Protein AF-K1TTG2-F1 (afdb_monomer)

Solvent-accessible surface area (backbone atoms only — not comparable to full-atom values): 9275 Å² total; per-residue (Å²): 124,60,72,33,33,43,36,42,34,36,64,88,72,50,73,50,46,35,37,45,55,95,94,42,68,28,39,72,92,42,67,83,54,60,51,31,58,68,61,56,50,48,42,59,44,46,67,77,69,56,65,67,80,46,77,38,74,81,59,76,64,46,69,83,41,25,57,73,66,37,47,30,38,41,36,42,27,27,72,88,66,55,70,45,40,39,39,29,18,36,62,43,96,90,41,81,63,28,22,29,36,36,35,66,91,44,72,69,34,39,28,35,28,50,34,69,61,58,58,58,59,75,62,57,77,78,77,35,49,46,81,81,78,76,75,77,78,77,77,78,77,74,79,79,76,85,90,80,81,87,89,92,82,86,80,138

pLDDT: mean 88.18, std 14.43, range [48.91, 98.31]

Radius of gyration: 26.55 Å; Cα contacts (8 Å, |Δi|>4): 263; chains: 1; bounding box: 55×67×87 Å

Foldseek 3Di:
DAWQKKWKAALVRAIWIWGDDPLDIATPVGRPFQFPSVLVVVLVVLVVVFDFPDKDLQDDDCVQQQQVRFRMWMWTADPVRDIKIKTWGDADPVDNQWHWIAMPVRNSMITIGGCVSVVSRVDHSVNRHDDDPPDPDPPPPPDDDDPDDDDDDDDD

Nearest PDB structures (foldseek):
  2ns2-assembly1_A  TM=3.077E-01  e=5.255E-01  Homo sapiens
  4d7q-assembly1_A  TM=3.105E-01  e=4.048E+00  Legionella pneumophila subsp. pneumophila str. Philadelphia 1

Sequence (156 aa):
DDVTKMVVQTANGGTLSFAQNDSTWTLTDDAEYNLNQDIVKKMANTICDLKTKWSVTEPQADAVYGLDTPNAIVTLIASDGTSIQCSFGGNDAEDDTLCYLRSSGAAGVVYEVSTDALNAFAYDKAALEAEEEATPETADVAAEDPVGNDNTVDDE

Mean predicted aligned error: 9.03 Å

Secondary structure (DSSP, 8-state):
--EEEEEEEETTS-EEEEEEETTEEEESS-TTS-B-HHHHHHHHHHHHT---SEEESS---GGGTT-SS-SEEEEEEETTS-EEEEEEEEEPSS-TTEEEEEEGGGTT-EEEEEHHHHHTT---SGGGBPP-------------------------

Structure (mmCIF, N/CA/C/O backbone):
data_AF-K1TTG2-F1
#
_entry.id   AF-K1TTG2-F1
#
loop_
_atom_site.group_PDB
_atom_site.id
_atom_site.type_symbol
_atom_site.label_atom_id
_atom_site.label_alt_id
_atom_site.label_comp_id
_atom_site.label_asym_id
_atom_site.label_entity_id
_atom_site.label_seq_id
_atom_site.pdbx_PDB_ins_code
_atom_site.Cartn_x
_atom_site.Cartn_y
_atom_site.Cartn_z
_atom_site.occupancy
_atom_site.B_iso_or_equiv
_atom_site.auth_seq_id
_atom_site.auth_comp_id
_atom_site.auth_asym_id
_atom_site.auth_atom_id
_atom_site.pdbx_PDB_model_num
ATOM 1 N N . ASP A 1 1 ? -13.152 7.123 -5.343 1.00 64.50 1 ASP A N 1
ATOM 2 C CA . ASP A 1 1 ? -14.019 6.322 -4.460 1.00 64.50 1 ASP A CA 1
ATOM 3 C C . ASP A 1 1 ? -13.297 6.118 -3.148 1.00 64.50 1 ASP A C 1
ATOM 5 O O . ASP A 1 1 ? -12.068 6.087 -3.156 1.00 64.50 1 ASP A O 1
ATOM 9 N N . ASP A 1 2 ? -14.027 6.041 -2.040 1.00 88.00 2 ASP A N 1
ATOM 10 C CA . ASP A 1 2 ? -13.415 5.917 -0.717 1.00 88.00 2 ASP A CA 1
ATOM 11 C C . ASP A 1 2 ? -12.900 4.493 -0.489 1.00 88.00 2 ASP A C 1
ATOM 13 O O . ASP A 1 2 ? -13.551 3.507 -0.850 1.00 88.00 2 ASP A O 1
ATOM 17 N N . VAL A 1 3 ? -11.717 4.376 0.113 1.00 94.12 3 VAL A N 1
ATOM 18 C CA . VAL A 1 3 ? -11.098 3.082 0.421 1.00 94.12 3 VAL A CA 1
ATOM 19 C C . VAL A 1 3 ? -11.821 2.456 1.611 1.00 94.12 3 VAL A C 1
ATOM 21 O O . VAL A 1 3 ? -11.764 2.982 2.719 1.00 94.12 3 VAL A O 1
ATOM 24 N N . THR A 1 4 ? -12.472 1.313 1.396 1.00 96.88 4 THR A N 1
ATOM 25 C CA . THR A 1 4 ? -13.238 0.606 2.440 1.00 96.88 4 THR A CA 1
ATOM 26 C C . THR A 1 4 ? -12.485 -0.568 3.047 1.00 96.88 4 THR A C 1
ATOM 28 O O . THR A 1 4 ? -12.826 -1.009 4.144 1.00 96.88 4 THR A O 1
ATOM 31 N N . LYS A 1 5 ? -11.465 -1.100 2.362 1.00 98.00 5 LYS A N 1
ATOM 32 C CA . LYS A 1 5 ? -10.602 -2.162 2.893 1.00 98.00 5 LYS A CA 1
ATOM 33 C C . LYS A 1 5 ? -9.159 -1.962 2.467 1.00 98.00 5 LYS A C 1
ATOM 35 O O . LYS A 1 5 ? -8.885 -1.502 1.358 1.00 98.00 5 LYS A O 1
ATOM 40 N N . MET A 1 6 ? -8.254 -2.383 3.337 1.00 98.31 6 MET A N 1
ATOM 41 C CA . MET A 1 6 ? -6.819 -2.424 3.089 1.00 98.31 6 MET A CA 1
ATOM 42 C C . MET A 1 6 ? -6.280 -3.765 3.582 1.00 98.31 6 MET A C 1
ATOM 44 O O . MET A 1 6 ? -6.622 -4.202 4.675 1.00 98.31 6 MET A O 1
ATOM 48 N N . VAL A 1 7 ? -5.432 -4.417 2.795 1.00 98.19 7 VAL A N 1
ATOM 49 C CA . VAL A 1 7 ? -4.665 -5.595 3.216 1.00 98.19 7 VAL A CA 1
ATOM 50 C C . VAL A 1 7 ? -3.194 -5.290 2.997 1.00 98.19 7 VAL A C 1
ATOM 52 O O . VAL A 1 7 ? -2.807 -4.929 1.888 1.00 98.19 7 VAL A O 1
ATOM 55 N N . VAL A 1 8 ? -2.386 -5.432 4.042 1.00 97.75 8 VAL A N 1
ATOM 56 C CA . VAL A 1 8 ? -0.938 -5.215 4.011 1.00 97.75 8 VAL A CA 1
ATOM 57 C C . VAL A 1 8 ? -0.251 -6.522 4.364 1.00 97.75 8 VAL A C 1
ATOM 59 O O . VAL A 1 8 ? -0.529 -7.105 5.408 1.00 97.75 8 VAL A O 1
ATOM 62 N N . GLN A 1 9 ? 0.640 -6.980 3.492 1.00 96.12 9 GLN A N 1
ATOM 63 C CA . GLN A 1 9 ? 1.545 -8.096 3.744 1.00 96.12 9 GLN A CA 1
ATOM 64 C C . GLN A 1 9 ? 2.964 -7.541 3.816 1.00 96.12 9 GLN A C 1
ATOM 66 O O . GLN A 1 9 ? 3.355 -6.752 2.957 1.00 96.12 9 GLN A O 1
ATOM 71 N N . THR A 1 10 ? 3.727 -7.933 4.827 1.00 87.88 10 THR A N 1
ATOM 72 C CA . THR A 1 10 ? 5.078 -7.422 5.102 1.00 87.88 10 THR A CA 1
ATOM 73 C C . THR A 1 10 ? 6.128 -8.518 4.902 1.00 87.88 10 THR A C 1
ATOM 75 O O . THR A 1 10 ? 5.828 -9.703 5.049 1.00 87.88 10 THR A O 1
ATOM 78 N N . ALA A 1 11 ? 7.380 -8.146 4.605 1.00 81.94 11 ALA A N 1
ATOM 79 C CA . ALA A 1 11 ? 8.488 -9.075 4.317 1.00 81.94 11 ALA A CA 1
ATOM 80 C C . ALA A 1 11 ? 8.696 -10.196 5.359 1.00 81.94 11 ALA A C 1
ATOM 82 O O . ALA A 1 11 ? 9.160 -11.287 5.037 1.00 81.94 11 ALA A O 1
ATOM 83 N N . ASN A 1 12 ? 8.352 -9.932 6.621 1.00 80.81 12 ASN A N 1
ATOM 84 C CA . ASN A 1 12 ? 8.414 -10.885 7.734 1.00 80.81 12 ASN A CA 1
ATOM 85 C C . ASN A 1 12 ? 7.252 -11.909 7.752 1.00 80.81 12 ASN A C 1
ATOM 87 O O . ASN A 1 12 ? 7.144 -12.686 8.699 1.00 80.81 12 ASN A O 1
ATOM 91 N N . GLY A 1 13 ? 6.387 -11.922 6.733 1.00 75.06 13 GLY A N 1
ATOM 92 C CA . GLY A 1 13 ? 5.245 -12.833 6.603 1.00 75.06 13 GLY A CA 1
ATOM 93 C C . GLY A 1 13 ? 3.995 -12.407 7.378 1.00 75.06 13 GLY A C 1
ATOM 94 O O . GLY A 1 13 ? 3.001 -13.134 7.375 1.00 75.06 13 GLY A O 1
ATOM 95 N N . GLY A 1 14 ? 4.018 -11.240 8.030 1.00 88.00 14 GLY A N 1
ATOM 96 C CA . GLY A 1 14 ? 2.834 -10.650 8.647 1.00 88.00 14 GLY A CA 1
ATOM 97 C C . GLY A 1 14 ? 1.780 -10.290 7.597 1.00 88.00 14 GLY A C 1
ATOM 98 O O . GLY A 1 14 ? 2.109 -9.853 6.497 1.00 88.00 14 GLY A O 1
ATOM 99 N N . THR A 1 15 ? 0.502 -10.479 7.927 1.00 95.25 15 THR A N 1
ATOM 100 C CA . THR A 1 15 ? -0.625 -9.966 7.136 1.00 95.25 15 THR A CA 1
ATOM 101 C C . THR A 1 15 ? -1.583 -9.240 8.064 1.00 95.25 15 THR A C 1
ATOM 103 O O . THR A 1 15 ? -2.098 -9.835 9.007 1.00 95.25 15 THR A O 1
ATOM 106 N N . LEU A 1 16 ? -1.838 -7.969 7.774 1.00 97.12 16 LEU A N 1
ATOM 107 C CA . LEU A 1 16 ? -2.802 -7.126 8.469 1.00 97.12 16 LEU A CA 1
ATOM 108 C C . LEU A 1 16 ? -3.946 -6.818 7.509 1.00 97.12 16 LEU A C 1
ATOM 110 O O . LEU A 1 16 ? -3.718 -6.399 6.374 1.00 97.12 16 LEU A O 1
ATOM 114 N N . SER A 1 17 ? -5.177 -7.062 7.945 1.00 97.81 17 SER A N 1
ATOM 115 C CA . SER A 1 17 ? -6.380 -6.838 7.143 1.00 97.81 17 SER A CA 1
ATOM 116 C C . SER A 1 17 ? -7.294 -5.872 7.877 1.00 97.81 17 SER A C 1
ATOM 118 O O . SER A 1 17 ? -7.669 -6.114 9.020 1.00 97.81 17 SER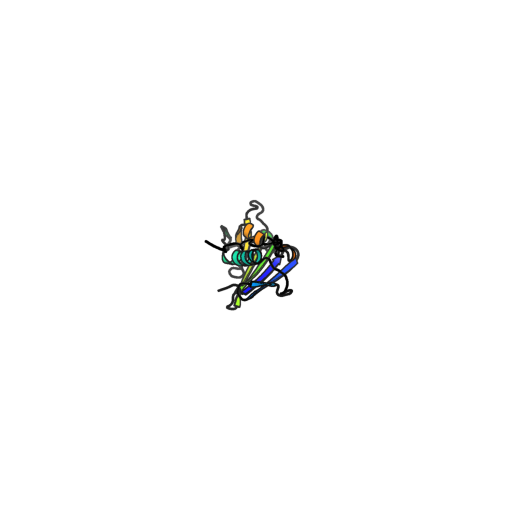 A O 1
ATOM 120 N N . PHE A 1 18 ? -7.640 -4.777 7.211 1.00 98.31 18 PHE A N 1
ATOM 121 C CA . PHE A 1 18 ? -8.384 -3.660 7.771 1.00 98.31 18 PHE A CA 1
ATOM 122 C C . PHE A 1 18 ? -9.692 -3.444 7.009 1.00 98.31 18 PHE A C 1
ATOM 124 O O . PHE A 1 18 ? -9.728 -3.523 5.775 1.00 98.31 18 PHE A O 1
ATOM 131 N N . ALA A 1 19 ? -10.747 -3.096 7.739 1.00 97.94 19 ALA A N 1
ATOM 132 C CA . ALA A 1 19 ? -11.993 -2.579 7.190 1.00 97.94 19 ALA A CA 1
ATOM 133 C C . ALA A 1 19 ? -12.237 -1.161 7.716 1.00 97.94 19 ALA A C 1
ATOM 135 O O . ALA A 1 19 ? -11.963 -0.876 8.880 1.00 97.94 19 ALA A O 1
ATOM 136 N N . GLN A 1 20 ? -12.760 -0.284 6.864 1.00 96.69 20 GLN A N 1
ATOM 137 C CA . GLN A 1 20 ? -13.204 1.050 7.244 1.00 96.69 20 GLN A CA 1
ATOM 138 C C . GLN A 1 20 ? -14.732 1.080 7.294 1.00 96.69 20 GLN A C 1
ATOM 140 O O . GLN A 1 20 ? -15.392 0.740 6.311 1.00 96.69 20 GLN A O 1
ATOM 145 N N . ASN A 1 21 ? -15.287 1.523 8.419 1.00 91.44 21 ASN A N 1
ATOM 146 C CA . ASN A 1 21 ? -16.710 1.813 8.584 1.00 91.44 21 ASN A CA 1
ATOM 147 C C . ASN A 1 21 ? -16.827 3.209 9.207 1.00 91.44 21 ASN A C 1
ATOM 149 O O . ASN A 1 21 ? -16.145 3.491 10.189 1.00 91.44 21 ASN A O 1
ATOM 153 N N . ASP A 1 22 ? -17.635 4.095 8.620 1.00 88.44 22 ASP A N 1
ATOM 154 C CA . ASP A 1 22 ? -17.870 5.463 9.114 1.00 88.44 22 ASP A CA 1
ATOM 155 C C . ASP A 1 22 ? -16.579 6.231 9.498 1.00 88.44 22 ASP A C 1
ATOM 157 O O . ASP A 1 22 ? -16.473 6.839 10.562 1.00 88.44 22 ASP A O 1
ATOM 161 N N . SER A 1 23 ? -15.565 6.198 8.619 1.00 89.12 23 SER A N 1
ATOM 162 C CA . SER A 1 23 ? -14.217 6.788 8.815 1.00 89.12 23 SER A CA 1
ATOM 163 C C . SER A 1 23 ? -13.358 6.202 9.952 1.00 89.12 23 SER A C 1
ATOM 165 O O . SER A 1 23 ? -12.269 6.720 10.221 1.00 89.12 23 SER A O 1
ATOM 167 N N . THR A 1 24 ? -13.799 5.113 10.587 1.00 95.38 24 THR A N 1
ATOM 168 C CA . THR A 1 24 ? -13.038 4.354 11.593 1.00 95.38 24 THR A CA 1
ATOM 169 C C . THR A 1 24 ? -12.501 3.068 10.974 1.00 95.38 24 THR A C 1
ATOM 171 O O . THR A 1 24 ? -13.245 2.308 10.353 1.00 95.38 24 THR A O 1
ATOM 174 N N . TRP A 1 25 ? -11.204 2.823 11.140 1.00 97.69 25 TRP A N 1
ATOM 175 C CA . TRP A 1 25 ? -10.543 1.590 10.724 1.00 97.69 25 TRP A CA 1
ATOM 176 C C . TRP A 1 25 ? -10.505 0.580 11.868 1.00 97.69 25 TRP A C 1
ATOM 178 O O . TRP A 1 25 ? -10.101 0.920 12.979 1.00 97.69 25 TRP A O 1
ATOM 188 N N . THR A 1 26 ? -10.856 -0.669 11.572 1.00 97.94 26 THR A N 1
ATOM 189 C CA . THR A 1 26 ? -10.733 -1.819 12.477 1.00 97.94 26 THR A CA 1
ATOM 190 C C . THR A 1 26 ? -9.946 -2.940 11.802 1.00 97.94 26 THR A C 1
ATOM 192 O O . THR A 1 26 ? -9.950 -3.052 10.571 1.00 97.94 26 THR A O 1
ATOM 195 N N . LEU A 1 27 ? -9.279 -3.794 12.586 1.00 97.88 27 LEU A N 1
ATOM 196 C CA . LEU A 1 27 ? -8.769 -5.064 12.067 1.00 97.88 27 LEU A CA 1
ATOM 197 C C . LEU A 1 27 ? -9.945 -6.010 11.786 1.00 97.88 27 LEU A C 1
ATOM 199 O O . LEU A 1 27 ? -10.930 -6.040 12.523 1.00 97.88 27 LEU A O 1
ATOM 203 N N . THR A 1 28 ? -9.855 -6.804 10.719 1.00 97.00 28 THR A N 1
ATOM 204 C CA . THR A 1 28 ? -10.923 -7.747 10.343 1.00 97.00 28 THR A CA 1
ATOM 205 C C . THR A 1 28 ? -10.931 -9.022 11.183 1.00 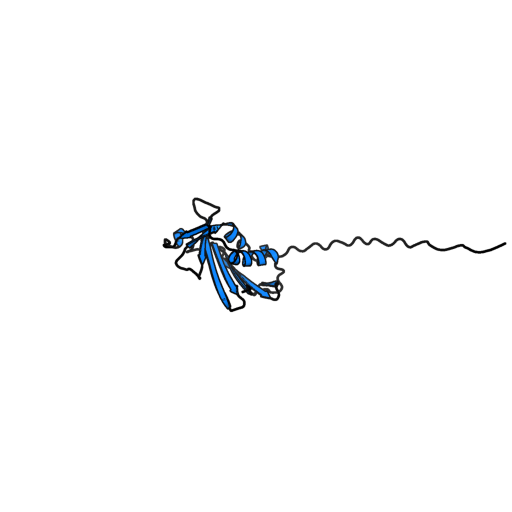97.00 28 THR A C 1
ATOM 207 O O . THR A 1 28 ? -11.958 -9.689 11.261 1.00 97.00 28 THR A O 1
ATOM 210 N N . ASP A 1 29 ? -9.787 -9.384 11.765 1.00 95.56 29 ASP A N 1
ATOM 211 C CA . ASP A 1 29 ? -9.610 -10.514 12.682 1.00 95.56 29 ASP A CA 1
ATOM 212 C C . ASP A 1 29 ? -9.821 -10.126 14.155 1.00 95.56 29 ASP A C 1
ATOM 214 O O . ASP A 1 29 ? -10.084 -11.001 14.978 1.00 95.56 29 ASP A O 1
ATOM 218 N N . ASP A 1 30 ? -9.736 -8.832 14.480 1.00 96.38 30 ASP A N 1
ATOM 219 C CA . ASP A 1 30 ? -9.786 -8.312 15.849 1.00 96.38 30 ASP A CA 1
ATOM 220 C C . ASP A 1 30 ? -10.376 -6.890 15.886 1.00 96.38 30 ASP A C 1
ATOM 222 O O . ASP A 1 30 ? -9.670 -5.884 15.969 1.00 96.38 30 ASP A O 1
ATOM 226 N N . ALA A 1 31 ? -11.701 -6.798 15.756 1.00 95.31 31 ALA A N 1
ATOM 227 C CA . ALA A 1 31 ? -12.395 -5.518 15.615 1.00 95.31 31 ALA A CA 1
ATOM 228 C C . ALA A 1 31 ? -12.406 -4.654 16.893 1.00 95.31 31 ALA A C 1
ATOM 230 O O . ALA A 1 31 ? -12.743 -3.475 16.808 1.00 95.31 31 ALA A O 1
ATOM 231 N N . GLU A 1 32 ? -12.054 -5.226 18.049 1.00 95.25 32 GLU A N 1
ATOM 232 C CA . GLU A 1 32 ? -11.942 -4.519 19.334 1.00 95.25 32 GLU A CA 1
ATOM 233 C C . GLU A 1 32 ? -10.519 -3.978 19.581 1.00 95.25 32 GLU A C 1
ATOM 235 O O . GLU A 1 32 ? -10.308 -3.222 20.529 1.00 95.25 32 GLU A O 1
ATOM 240 N N . TYR A 1 33 ? -9.546 -4.314 18.722 1.00 95.56 33 TYR A N 1
ATOM 241 C CA . TYR A 1 33 ? -8.175 -3.822 18.835 1.00 95.56 33 TYR A CA 1
ATOM 242 C C . TYR A 1 33 ? -8.104 -2.300 18.654 1.00 95.56 33 TYR A C 1
ATOM 244 O O . TYR A 1 33 ? -8.528 -1.759 17.626 1.00 95.56 33 TYR A O 1
ATOM 252 N N . ASN A 1 34 ? -7.532 -1.609 19.642 1.00 95.50 34 ASN A N 1
ATOM 253 C CA . ASN A 1 34 ? -7.436 -0.153 19.673 1.00 95.50 34 ASN A CA 1
ATOM 254 C C . ASN A 1 34 ? -6.371 0.356 18.685 1.00 95.50 34 ASN A C 1
ATOM 256 O O . ASN A 1 34 ? -5.233 0.622 19.059 1.00 95.50 34 ASN A O 1
ATOM 260 N N . LEU A 1 35 ? -6.728 0.453 17.403 1.00 97.12 35 LEU A N 1
ATOM 261 C CA . LEU A 1 35 ? -5.830 0.913 16.343 1.00 97.12 35 LEU A CA 1
ATOM 262 C C . LEU A 1 35 ? -5.558 2.419 16.410 1.00 97.12 35 LEU A C 1
ATOM 264 O O . LEU A 1 35 ? -6.492 3.228 16.413 1.00 97.12 35 LEU A O 1
ATOM 268 N N . ASN A 1 36 ? -4.284 2.792 16.268 1.00 96.94 36 ASN A N 1
ATOM 269 C CA . ASN A 1 36 ? -3.853 4.150 15.960 1.00 96.94 36 ASN A CA 1
ATOM 270 C C . ASN A 1 36 ? -4.407 4.581 14.589 1.00 96.94 36 ASN A C 1
ATOM 272 O O . ASN A 1 36 ? -3.863 4.272 13.523 1.00 96.94 36 ASN A O 1
ATOM 276 N N . GLN A 1 37 ? -5.527 5.304 14.632 1.00 96.88 37 GLN A N 1
ATOM 277 C CA . GLN A 1 37 ? -6.286 5.689 13.446 1.00 96.88 37 GLN A CA 1
ATOM 278 C C . GLN A 1 37 ? -5.480 6.558 12.478 1.00 96.88 37 GLN A C 1
ATOM 280 O O . GLN A 1 37 ? -5.694 6.465 11.270 1.00 96.88 37 GLN A O 1
ATOM 285 N N . ASP A 1 38 ? -4.559 7.383 12.972 1.00 96.44 38 ASP A N 1
ATOM 286 C CA . ASP A 1 38 ? -3.798 8.305 12.131 1.00 96.44 38 ASP A CA 1
ATOM 287 C C . ASP A 1 38 ? -2.714 7.576 11.332 1.00 96.44 38 ASP A C 1
ATOM 289 O O . ASP A 1 38 ? -2.530 7.870 10.147 1.00 96.44 38 ASP A O 1
ATOM 293 N N . ILE A 1 39 ? -2.071 6.556 11.915 1.00 96.19 39 ILE A N 1
ATOM 294 C CA . ILE A 1 39 ? -1.138 5.688 11.180 1.00 96.19 39 ILE A CA 1
ATOM 295 C C . ILE A 1 39 ? -1.891 4.896 10.100 1.00 96.19 39 ILE A C 1
ATOM 297 O O . ILE A 1 39 ? -1.488 4.916 8.937 1.00 96.19 39 ILE A O 1
ATOM 301 N N . VAL A 1 40 ? -3.027 4.270 10.430 1.00 97.00 40 VAL A N 1
ATOM 302 C CA . VAL A 1 40 ? -3.787 3.452 9.461 1.00 97.00 40 VAL A CA 1
ATOM 303 C C . VAL A 1 40 ? -4.395 4.304 8.334 1.00 97.00 40 VAL A C 1
ATOM 305 O O . VAL A 1 40 ? -4.362 3.906 7.166 1.00 97.00 40 VAL A O 1
ATOM 308 N N . LYS A 1 41 ? -4.872 5.522 8.629 1.00 95.75 41 LYS A N 1
ATOM 309 C CA . LYS A 1 41 ? -5.298 6.490 7.599 1.00 95.75 41 LYS A CA 1
ATOM 310 C C . LYS A 1 41 ? -4.129 6.922 6.714 1.00 95.75 41 LYS A C 1
ATOM 312 O O . LYS A 1 41 ? -4.281 6.966 5.494 1.00 95.75 41 LYS A O 1
ATOM 317 N N . LYS A 1 42 ? -2.954 7.194 7.297 1.00 95.75 42 LYS A N 1
ATOM 318 C CA . LYS A 1 42 ? -1.735 7.523 6.542 1.00 95.75 42 LYS A CA 1
ATOM 319 C C . LYS A 1 42 ? -1.359 6.392 5.580 1.00 95.75 42 LYS A C 1
ATOM 321 O O . LYS A 1 42 ? -1.127 6.682 4.413 1.00 95.75 42 LYS A O 1
ATOM 326 N N . MET A 1 43 ? -1.378 5.134 6.028 1.00 96.50 43 MET A N 1
ATOM 327 C CA . MET A 1 43 ? -1.111 3.949 5.196 1.00 96.50 43 MET A CA 1
ATOM 328 C C . MET A 1 43 ? -2.021 3.881 3.958 1.00 96.50 43 MET A C 1
ATOM 330 O O . MET A 1 43 ? -1.532 3.738 2.837 1.00 96.50 43 MET A O 1
ATOM 334 N N . ALA A 1 44 ? -3.339 4.035 4.133 1.00 95.69 44 ALA A N 1
ATOM 335 C CA . ALA A 1 44 ? -4.282 4.025 3.012 1.00 95.69 44 ALA A CA 1
ATOM 336 C C . ALA A 1 44 ? -4.053 5.213 2.052 1.00 95.69 44 ALA A C 1
ATOM 338 O O . ALA A 1 44 ? -4.014 5.038 0.829 1.00 95.69 44 ALA A O 1
ATOM 339 N N . ASN A 1 45 ? -3.826 6.410 2.602 1.00 95.31 45 ASN A N 1
ATOM 340 C CA . ASN A 1 45 ? -3.549 7.611 1.814 1.00 95.31 45 ASN A CA 1
ATOM 341 C C . ASN A 1 45 ? -2.220 7.511 1.048 1.00 95.31 45 ASN A C 1
ATOM 343 O O . ASN A 1 45 ? -2.149 7.983 -0.081 1.00 95.31 45 ASN A O 1
ATOM 347 N N . THR A 1 46 ? -1.192 6.835 1.578 1.00 96.06 46 THR A N 1
ATOM 348 C CA . THR A 1 46 ? 0.107 6.659 0.900 1.00 96.06 46 THR A CA 1
ATOM 349 C C . THR A 1 46 ? -0.019 6.018 -0.485 1.00 96.06 46 THR A C 1
ATOM 351 O O . THR A 1 46 ? 0.715 6.417 -1.386 1.00 96.06 46 THR A O 1
ATOM 354 N N . ILE A 1 47 ? -0.948 5.077 -0.697 1.00 94.81 47 ILE A N 1
ATOM 355 C CA . ILE A 1 47 ? -1.196 4.506 -2.034 1.00 94.81 47 ILE A CA 1
ATOM 356 C C . ILE A 1 47 ? -2.010 5.466 -2.912 1.00 94.81 47 ILE A C 1
ATOM 358 O O . ILE A 1 47 ? -1.707 5.612 -4.094 1.00 94.81 47 ILE A O 1
ATOM 362 N N . CYS A 1 48 ? -3.023 6.132 -2.350 1.00 93.38 48 CYS A N 1
ATOM 363 C CA . CYS A 1 48 ? -3.890 7.056 -3.091 1.00 93.38 48 CYS A CA 1
ATOM 364 C C . CYS A 1 48 ? -3.124 8.291 -3.596 1.00 93.38 48 CYS A C 1
ATOM 366 O O . CYS A 1 48 ? -3.284 8.716 -4.741 1.00 93.38 48 CYS A O 1
ATOM 368 N N . ASP A 1 49 ? -2.245 8.831 -2.754 1.00 94.19 49 ASP A N 1
ATOM 369 C CA . ASP A 1 49 ? -1.423 10.003 -3.036 1.00 94.19 49 ASP A CA 1
ATOM 370 C C . ASP A 1 49 ? -0.084 9.656 -3.696 1.00 94.19 49 ASP A C 1
ATOM 372 O O . ASP A 1 49 ? 0.669 10.575 -4.030 1.00 94.19 49 ASP A O 1
ATOM 376 N N . LEU A 1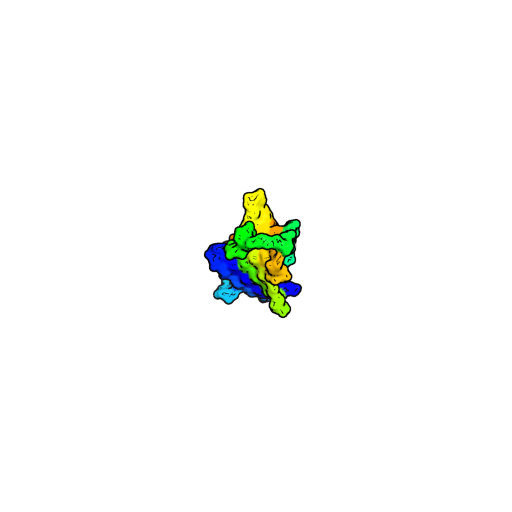 50 ? 0.215 8.373 -3.930 1.00 93.81 50 LEU A N 1
ATOM 377 C CA . LEU A 1 50 ? 1.521 7.899 -4.391 1.00 93.81 50 LEU A CA 1
ATOM 378 C C . LEU A 1 50 ? 2.010 8.663 -5.632 1.00 93.81 50 LEU A C 1
ATOM 380 O O . LEU A 1 50 ? 1.274 8.882 -6.600 1.00 93.81 50 LEU A O 1
ATOM 384 N N . LYS A 1 51 ? 3.277 9.085 -5.601 1.00 91.81 51 LYS A N 1
ATOM 385 C CA . LYS A 1 51 ? 3.946 9.764 -6.714 1.00 91.81 51 LYS A CA 1
ATOM 386 C C . LYS A 1 51 ? 5.163 8.960 -7.143 1.00 91.81 51 LYS A C 1
ATOM 388 O O . LYS A 1 51 ? 6.039 8.654 -6.339 1.00 91.81 51 LYS A O 1
ATOM 393 N N . THR A 1 52 ? 5.201 8.636 -8.427 1.00 93.12 52 THR A N 1
ATOM 394 C CA . THR A 1 52 ? 6.310 7.943 -9.081 1.00 93.12 52 THR A CA 1
ATOM 395 C C . THR A 1 52 ? 7.367 8.970 -9.477 1.00 93.12 52 THR A C 1
ATOM 397 O O . THR A 1 52 ? 7.042 9.925 -10.185 1.00 93.12 52 THR A O 1
ATOM 400 N N . LYS A 1 53 ? 8.615 8.786 -9.038 1.00 91.50 53 LYS A N 1
ATOM 401 C CA . LYS A 1 53 ? 9.762 9.601 -9.469 1.00 91.50 53 LYS A CA 1
ATOM 402 C C . LYS A 1 53 ? 10.128 9.278 -10.926 1.00 91.50 53 LYS A C 1
ATOM 404 O O . LYS A 1 53 ? 10.363 10.193 -11.712 1.00 91.50 53 LYS A O 1
ATOM 409 N N . TRP A 1 54 ? 10.098 7.994 -11.292 1.00 94.06 54 TRP A N 1
ATOM 410 C CA . TRP A 1 54 ? 10.394 7.494 -12.638 1.00 94.06 54 TRP A CA 1
ATOM 411 C C . TRP A 1 54 ? 9.571 6.237 -12.981 1.00 94.06 54 TRP A C 1
ATOM 413 O O . TRP A 1 54 ? 8.919 5.652 -12.109 1.00 94.06 54 TRP A O 1
ATOM 423 N N . SER A 1 55 ? 9.582 5.824 -14.253 1.00 95.12 55 SER A N 1
ATOM 424 C CA . SER A 1 55 ? 8.929 4.603 -14.737 1.00 95.12 55 SER A CA 1
ATOM 425 C C . SER A 1 55 ? 9.758 3.868 -15.796 1.00 95.12 55 SER A C 1
ATOM 427 O O . SER A 1 55 ? 10.244 4.446 -16.767 1.00 95.12 55 SER A O 1
ATOM 429 N N . VAL A 1 56 ? 9.877 2.552 -15.624 1.00 95.56 56 VAL A N 1
ATOM 430 C CA . VAL A 1 56 ? 10.548 1.614 -16.527 1.00 95.56 56 VAL A CA 1
ATOM 431 C C . VAL A 1 56 ? 9.477 0.800 -17.254 1.00 95.56 56 VAL A C 1
ATOM 433 O O . VAL A 1 56 ? 8.829 -0.067 -16.665 1.00 95.56 56 VAL A O 1
ATOM 436 N N . THR A 1 57 ? 9.267 1.097 -18.538 1.00 95.44 57 THR A N 1
ATOM 437 C CA . THR A 1 57 ? 8.223 0.474 -19.379 1.00 95.44 57 THR A CA 1
ATOM 438 C C . THR A 1 57 ? 8.655 -0.824 -20.062 1.00 95.44 57 THR A C 1
ATOM 440 O O . THR A 1 57 ? 7.816 -1.528 -20.613 1.00 95.44 57 THR A O 1
ATOM 443 N N . GLU A 1 58 ? 9.950 -1.135 -20.035 1.00 96.00 58 GLU A N 1
ATOM 444 C CA . GLU A 1 58 ? 10.526 -2.410 -20.480 1.00 96.00 58 GLU A CA 1
ATOM 445 C C . GLU A 1 58 ? 11.384 -2.982 -19.333 1.00 96.00 58 GLU A C 1
ATOM 447 O O . GLU A 1 58 ? 12.614 -2.920 -19.385 1.00 96.00 58 GLU A O 1
ATOM 452 N N . PRO A 1 59 ? 10.759 -3.437 -18.227 1.00 94.75 59 PRO A N 1
ATOM 453 C CA . PRO A 1 59 ? 11.488 -3.858 -17.037 1.00 94.75 59 PRO A CA 1
ATOM 454 C C . PRO A 1 59 ? 12.287 -5.146 -17.263 1.00 94.75 59 PRO A C 1
ATOM 456 O O . PRO A 1 59 ? 11.906 -6.027 -18.037 1.00 94.75 59 PRO A O 1
ATOM 459 N N . GLN A 1 60 ? 13.390 -5.272 -16.525 1.00 95.31 60 GLN A N 1
ATOM 460 C CA . GLN A 1 60 ? 14.132 -6.524 -16.389 1.00 95.31 60 GLN A CA 1
ATOM 461 C C . GLN A 1 60 ? 13.369 -7.535 -15.503 1.00 95.31 60 GLN A C 1
ATOM 463 O O . GLN A 1 60 ? 12.229 -7.307 -15.100 1.00 95.31 60 GLN A O 1
ATOM 468 N N . ALA A 1 61 ? 13.993 -8.678 -15.201 1.00 95.44 61 ALA A N 1
ATOM 469 C CA . ALA A 1 61 ? 13.417 -9.677 -14.303 1.00 95.44 61 ALA A CA 1
ATOM 470 C C . ALA A 1 61 ? 13.168 -9.111 -12.893 1.00 95.44 61 ALA A C 1
ATOM 472 O O . ALA A 1 61 ? 13.975 -8.343 -12.380 1.00 95.44 61 ALA A O 1
ATOM 473 N N . ASP A 1 62 ? 12.092 -9.559 -12.248 1.00 95.56 62 ASP A N 1
ATOM 474 C CA . ASP A 1 62 ? 11.591 -9.020 -10.973 1.00 95.56 62 ASP A CA 1
ATOM 475 C C . ASP A 1 62 ? 12.629 -8.991 -9.840 1.00 95.56 62 ASP A C 1
ATOM 477 O O . ASP A 1 62 ? 12.641 -8.045 -9.054 1.00 95.56 62 ASP A O 1
ATOM 481 N N . ALA A 1 63 ? 13.552 -9.957 -9.816 1.00 95.06 63 ALA A N 1
ATOM 482 C CA . ALA A 1 63 ? 14.669 -10.022 -8.870 1.00 95.06 63 ALA A CA 1
ATOM 483 C C . ALA A 1 63 ? 15.648 -8.834 -8.960 1.00 95.06 63 ALA A C 1
ATOM 485 O O . ALA A 1 63 ? 16.303 -8.515 -7.974 1.00 95.06 63 ALA A O 1
ATOM 486 N N . VAL A 1 64 ? 15.736 -8.144 -10.107 1.00 94.88 64 VAL A N 1
ATOM 487 C CA . VAL A 1 64 ? 16.531 -6.904 -10.252 1.00 94.88 64 VAL A CA 1
ATOM 488 C C . VAL A 1 64 ? 15.952 -5.778 -9.390 1.00 94.88 64 VAL A C 1
ATOM 490 O O . VAL A 1 64 ? 16.688 -4.922 -8.917 1.00 94.88 64 VAL A O 1
ATOM 493 N N . TYR A 1 65 ? 14.641 -5.812 -9.152 1.00 95.31 65 TYR A N 1
ATOM 494 C CA . TYR A 1 65 ? 13.888 -4.792 -8.425 1.00 95.31 65 TYR A CA 1
ATOM 495 C C . TYR A 1 65 ? 13.442 -5.265 -7.027 1.00 95.31 65 TYR A C 1
ATOM 497 O O . TYR A 1 65 ? 12.710 -4.557 -6.339 1.00 95.31 65 TYR A O 1
ATOM 505 N N . GLY A 1 66 ? 13.806 -6.488 -6.618 1.00 95.00 66 GLY A N 1
ATOM 506 C CA . GLY A 1 66 ? 13.283 -7.153 -5.414 1.00 95.00 66 GLY A CA 1
ATOM 507 C C . GLY A 1 66 ? 11.771 -7.427 -5.447 1.00 95.00 66 GLY A C 1
ATOM 508 O O . GLY A 1 66 ? 11.145 -7.569 -4.403 1.00 95.00 66 GLY A O 1
ATOM 509 N N . LEU A 1 67 ? 11.153 -7.461 -6.633 1.00 95.75 67 LEU A N 1
ATOM 510 C CA . LEU A 1 67 ? 9.712 -7.699 -6.804 1.00 95.75 67 LEU A CA 1
ATOM 511 C C . LEU A 1 67 ? 9.341 -9.194 -6.806 1.00 95.75 67 LEU A C 1
ATOM 513 O O . LEU A 1 67 ? 8.160 -9.529 -6.747 1.00 95.75 67 LEU A O 1
ATOM 517 N N . ASP A 1 68 ? 10.332 -10.084 -6.865 1.00 95.44 68 ASP A N 1
ATOM 518 C CA . ASP A 1 68 ? 10.176 -11.530 -6.682 1.00 95.44 68 ASP A CA 1
ATOM 519 C C . ASP A 1 68 ? 10.003 -11.910 -5.200 1.00 95.44 68 ASP A C 1
ATOM 521 O O . ASP A 1 68 ? 9.291 -12.864 -4.887 1.00 95.44 68 ASP A O 1
ATOM 525 N N . THR A 1 69 ? 10.596 -11.122 -4.296 1.00 93.81 69 THR A N 1
ATOM 526 C CA . THR A 1 69 ? 10.440 -11.220 -2.838 1.00 93.81 69 THR A CA 1
ATOM 527 C C . THR A 1 69 ? 10.080 -9.843 -2.248 1.00 93.81 69 THR A C 1
ATOM 529 O O . THR A 1 69 ? 10.931 -9.215 -1.621 1.00 93.81 69 THR A O 1
ATOM 532 N N . PRO A 1 70 ? 8.844 -9.334 -2.457 1.00 95.81 70 PRO A N 1
ATOM 533 C CA . PRO A 1 70 ? 8.474 -7.965 -2.090 1.00 95.81 70 PRO A CA 1
ATOM 534 C C . PRO A 1 70 ? 8.652 -7.645 -0.602 1.00 95.81 70 PRO A C 1
ATOM 536 O O . PRO A 1 70 ? 8.248 -8.420 0.268 1.00 95.81 70 PRO A O 1
ATOM 539 N N . ASN A 1 71 ? 9.158 -6.446 -0.310 1.00 95.25 71 ASN A N 1
ATOM 540 C CA . ASN A 1 71 ? 9.281 -5.927 1.050 1.00 95.25 71 ASN A CA 1
ATOM 541 C C . ASN A 1 71 ? 7.904 -5.619 1.671 1.00 95.25 71 ASN A C 1
ATOM 543 O O . ASN A 1 71 ? 7.710 -5.789 2.878 1.00 95.25 71 ASN A O 1
ATOM 547 N N . ALA A 1 72 ? 6.946 -5.188 0.844 1.00 96.56 72 ALA A N 1
ATOM 548 C CA . ALA A 1 72 ? 5.544 -5.040 1.221 1.00 96.56 72 ALA A CA 1
ATOM 549 C C . ALA A 1 72 ? 4.608 -5.288 0.026 1.00 96.56 72 ALA A C 1
ATOM 551 O O . ALA A 1 72 ? 4.933 -4.959 -1.114 1.00 96.56 72 ALA A O 1
ATOM 552 N N . ILE A 1 73 ? 3.413 -5.815 0.286 1.00 97.38 73 ILE A N 1
ATOM 553 C CA . ILE A 1 73 ? 2.325 -5.933 -0.691 1.00 97.38 73 ILE A CA 1
ATOM 554 C C . ILE A 1 73 ? 1.077 -5.302 -0.084 1.00 97.38 73 ILE A C 1
ATOM 556 O O . ILE A 1 73 ? 0.554 -5.786 0.918 1.00 97.38 73 ILE A O 1
ATOM 560 N N . VAL A 1 74 ? 0.583 -4.233 -0.703 1.00 98.06 74 VAL A N 1
ATOM 561 C CA . VAL A 1 74 ? -0.573 -3.467 -0.227 1.00 98.06 74 VAL A CA 1
ATOM 562 C C . VAL A 1 74 ? -1.707 -3.597 -1.230 1.00 98.06 74 VAL A C 1
ATOM 564 O O . VAL A 1 74 ? -1.543 -3.260 -2.399 1.00 98.06 74 VAL A O 1
ATOM 567 N N . THR A 1 75 ? -2.864 -4.075 -0.785 1.00 98.25 75 THR A N 1
ATOM 568 C CA . THR A 1 75 ? -4.087 -4.146 -1.593 1.00 98.25 75 THR A CA 1
ATOM 569 C C . THR A 1 75 ? -5.131 -3.215 -1.004 1.00 98.25 75 THR A C 1
ATOM 571 O O . THR A 1 75 ? -5.554 -3.419 0.132 1.00 98.25 75 THR A O 1
ATOM 574 N N . LEU A 1 76 ? -5.566 -2.218 -1.771 1.00 97.88 76 LEU A N 1
ATOM 575 C CA . LEU A 1 76 ? -6.700 -1.366 -1.417 1.00 97.88 76 LEU A CA 1
ATOM 576 C C . LEU A 1 76 ? -7.943 -1.793 -2.195 1.00 97.88 76 LEU A C 1
ATOM 578 O O . LEU A 1 76 ? -7.849 -2.172 -3.363 1.00 97.88 76 LEU A O 1
ATOM 582 N N . ILE A 1 77 ? -9.103 -1.712 -1.544 1.00 97.44 77 ILE A N 1
ATOM 583 C CA . ILE A 1 77 ? -10.413 -1.970 -2.149 1.00 97.44 77 ILE A CA 1
ATOM 584 C C . ILE A 1 77 ? -11.321 -0.778 -1.843 1.00 97.44 77 ILE A C 1
ATOM 586 O O . ILE A 1 77 ? -11.534 -0.425 -0.680 1.00 97.44 77 ILE A O 1
ATOM 590 N N . ALA A 1 78 ? -11.840 -0.156 -2.894 1.00 95.62 78 ALA A N 1
ATOM 591 C CA . ALA A 1 78 ? -12.759 0.969 -2.822 1.00 95.62 78 ALA A CA 1
ATOM 592 C C . ALA A 1 78 ? -14.216 0.521 -2.590 1.00 95.62 78 ALA A C 1
ATOM 594 O O . ALA A 1 78 ? -14.549 -0.663 -2.681 1.00 95.62 78 ALA A O 1
ATOM 595 N N . SER A 1 79 ? -15.090 1.466 -2.240 1.00 94.38 79 SER A N 1
ATOM 596 C CA . SER A 1 79 ? -16.514 1.228 -1.950 1.00 94.38 79 SER A CA 1
ATOM 597 C C . SER A 1 79 ? -17.324 0.678 -3.132 1.00 94.38 79 SER A C 1
ATOM 599 O O . SER A 1 79 ? -18.309 -0.027 -2.919 1.00 94.38 79 SER A O 1
ATOM 601 N N . ASP A 1 80 ? -16.895 0.942 -4.366 1.00 94.44 80 ASP A N 1
ATOM 602 C CA . ASP A 1 80 ? -17.457 0.393 -5.608 1.00 94.44 80 ASP A CA 1
ATOM 603 C C . ASP A 1 80 ? -17.002 -1.056 -5.901 1.00 94.44 80 ASP A C 1
ATOM 605 O O . ASP A 1 80 ? -17.515 -1.700 -6.818 1.00 94.44 80 ASP A O 1
ATOM 609 N N . GLY A 1 81 ? -16.052 -1.581 -5.119 1.00 94.44 81 GLY A N 1
ATOM 610 C CA . GLY A 1 81 ? -15.420 -2.885 -5.315 1.00 94.44 81 GLY A CA 1
ATOM 611 C C . GLY A 1 81 ? -14.178 -2.867 -6.213 1.00 94.44 81 GLY A C 1
ATOM 612 O O . GLY A 1 81 ? -13.560 -3.920 -6.386 1.00 94.44 81 GLY A O 1
ATOM 613 N N . THR A 1 82 ? -13.775 -1.711 -6.752 1.00 95.06 82 THR A N 1
ATOM 614 C CA . THR A 1 82 ? -12.514 -1.564 -7.492 1.00 95.06 82 THR A CA 1
ATOM 615 C C . THR A 1 82 ? -11.335 -1.837 -6.560 1.00 95.06 82 THR A C 1
ATOM 617 O O . THR A 1 82 ? -11.302 -1.364 -5.423 1.00 95.06 82 THR A O 1
ATOM 620 N N . SER A 1 83 ? -10.349 -2.602 -7.032 1.00 96.31 83 SER A N 1
ATOM 621 C CA . SER A 1 83 ? -9.163 -2.958 -6.253 1.00 96.31 83 SER A CA 1
ATOM 622 C C . SER A 1 83 ? -7.865 -2.612 -6.971 1.00 96.31 83 SER A C 1
ATOM 624 O O . SER A 1 83 ? -7.745 -2.732 -8.192 1.00 96.31 83 SER A O 1
ATOM 626 N N . ILE A 1 84 ? -6.868 -2.201 -6.189 1.00 96.75 84 ILE A N 1
ATOM 627 C CA . ILE A 1 84 ? -5.506 -1.951 -6.656 1.00 96.75 84 ILE A CA 1
ATOM 628 C C . ILE A 1 84 ? -4.528 -2.649 -5.714 1.00 96.75 84 ILE A C 1
ATOM 630 O O . ILE A 1 84 ? -4.649 -2.546 -4.494 1.00 96.75 84 ILE A O 1
ATOM 634 N N . GLN A 1 85 ? -3.575 -3.383 -6.281 1.00 97.81 85 GLN A N 1
ATOM 635 C CA . GLN A 1 85 ? -2.503 -4.043 -5.543 1.00 97.81 85 GLN A CA 1
ATOM 636 C C . GLN A 1 85 ? -1.177 -3.394 -5.929 1.00 97.81 85 GLN A C 1
ATOM 638 O O . GLN A 1 85 ? -0.876 -3.259 -7.114 1.00 97.81 85 GLN A O 1
ATOM 643 N N . CYS A 1 86 ? -0.391 -3.015 -4.930 1.00 97.75 86 CYS A N 1
ATOM 644 C CA . CYS A 1 86 ? 0.930 -2.423 -5.059 1.00 97.75 86 CYS A CA 1
ATOM 645 C C . CYS A 1 86 ? 1.944 -3.313 -4.337 1.00 97.75 86 CYS A C 1
ATOM 647 O O . CYS A 1 86 ? 1.905 -3.429 -3.112 1.00 97.75 86 CYS A O 1
ATOM 649 N N . SER A 1 87 ? 2.845 -3.936 -5.094 1.00 97.56 87 SER A N 1
ATOM 650 C CA . SER A 1 87 ? 3.997 -4.658 -4.553 1.00 97.56 87 SER A CA 1
ATOM 651 C C . SER A 1 87 ? 5.201 -3.725 -4.545 1.00 97.56 87 SER A C 1
ATOM 653 O O . SER A 1 87 ? 5.598 -3.227 -5.599 1.00 97.56 87 SER A O 1
ATOM 655 N N . PHE A 1 88 ? 5.766 -3.498 -3.364 1.00 97.31 88 PHE A N 1
ATOM 656 C CA . PHE A 1 88 ? 7.001 -2.756 -3.145 1.00 97.31 88 PHE A CA 1
ATOM 657 C C . PHE A 1 88 ? 8.157 -3.749 -3.061 1.00 97.31 88 PHE A C 1
ATOM 659 O O . PHE A 1 88 ? 8.136 -4.653 -2.227 1.00 97.31 88 PHE A O 1
ATOM 666 N N . GLY A 1 89 ? 9.142 -3.591 -3.936 1.00 95.94 89 GLY A N 1
ATOM 667 C CA . GLY A 1 89 ? 10.363 -4.381 -3.942 1.00 95.94 89 GLY A CA 1
ATOM 668 C C . GLY A 1 89 ? 11.426 -3.820 -3.000 1.00 95.94 89 GLY A C 1
ATOM 669 O O . GLY A 1 89 ? 11.118 -3.162 -2.002 1.00 95.94 89 GLY A O 1
ATOM 670 N N . GLY A 1 90 ? 12.685 -4.082 -3.337 1.00 88.25 90 GLY A N 1
ATOM 671 C CA . GLY A 1 90 ? 13.832 -3.600 -2.574 1.00 88.25 90 GLY A CA 1
ATOM 672 C C . GLY A 1 90 ? 14.089 -2.104 -2.760 1.00 88.25 90 GLY A C 1
ATOM 673 O O . GLY A 1 90 ? 13.571 -1.467 -3.685 1.00 88.25 90 GLY A O 1
ATOM 674 N N . ASN A 1 91 ? 14.926 -1.558 -1.877 1.00 89.19 91 ASN A N 1
ATOM 675 C CA . ASN A 1 91 ? 15.600 -0.286 -2.114 1.00 89.19 91 ASN A CA 1
ATOM 676 C C . ASN A 1 91 ? 16.507 -0.401 -3.349 1.00 89.19 91 ASN A C 1
ATOM 678 O O . ASN A 1 91 ? 16.990 -1.496 -3.656 1.00 89.19 91 ASN A O 1
ATOM 682 N N . ASP A 1 92 ? 16.776 0.716 -4.019 1.00 85.25 92 ASP A N 1
ATOM 683 C CA . ASP A 1 92 ? 17.849 0.740 -5.008 1.00 85.25 92 ASP A CA 1
ATOM 684 C C . ASP A 1 92 ? 19.225 0.548 -4.333 1.00 85.25 92 ASP A C 1
ATOM 686 O O . ASP A 1 92 ? 19.426 0.881 -3.162 1.00 85.25 92 ASP A O 1
ATOM 690 N N . ALA A 1 93 ? 20.170 -0.051 -5.061 1.00 80.31 93 ALA A N 1
ATOM 691 C CA . ALA A 1 93 ? 21.498 -0.367 -4.538 1.00 80.31 93 ALA A CA 1
ATOM 692 C C . ALA A 1 93 ? 22.451 0.845 -4.513 1.00 80.31 93 ALA A C 1
ATOM 694 O O . ALA A 1 93 ? 23.462 0.801 -3.807 1.00 80.31 93 ALA A O 1
ATOM 695 N N . GLU A 1 94 ? 22.152 1.897 -5.280 1.00 86.38 94 GLU A N 1
ATOM 696 C CA . GLU A 1 94 ? 22.932 3.133 -5.383 1.00 86.38 94 GLU A CA 1
ATOM 697 C C . GLU A 1 94 ? 22.229 4.336 -4.705 1.00 86.38 94 GLU A C 1
ATOM 699 O O . GLU A 1 94 ? 22.915 5.287 -4.322 1.00 86.38 94 GLU A O 1
ATOM 704 N N . ASP A 1 95 ? 20.905 4.283 -4.484 1.00 89.19 95 ASP A N 1
ATOM 705 C CA . ASP A 1 95 ? 20.098 5.303 -3.780 1.00 89.19 95 ASP A CA 1
ATOM 706 C C . ASP A 1 95 ? 19.126 4.688 -2.741 1.00 89.19 95 ASP A C 1
ATOM 708 O O . ASP A 1 95 ? 18.066 4.146 -3.067 1.00 89.19 95 ASP A O 1
ATOM 712 N N . ASP A 1 96 ? 19.439 4.840 -1.449 1.00 89.75 96 ASP A N 1
ATOM 713 C CA . ASP A 1 96 ? 18.621 4.330 -0.336 1.00 89.75 96 ASP A CA 1
ATOM 714 C C . ASP A 1 96 ? 17.310 5.114 -0.093 1.00 89.75 96 ASP A C 1
ATOM 716 O O . ASP A 1 96 ? 16.466 4.688 0.705 1.00 89.75 96 ASP A O 1
ATOM 720 N N . THR A 1 97 ? 17.086 6.213 -0.825 1.00 93.31 97 THR A N 1
ATOM 721 C CA . THR A 1 97 ? 15.833 6.990 -0.855 1.00 93.31 97 THR A CA 1
ATOM 722 C C . THR A 1 97 ? 14.852 6.516 -1.938 1.00 93.31 97 THR A C 1
ATOM 724 O O . THR A 1 97 ? 13.747 7.067 -2.076 1.00 93.31 97 THR A O 1
ATOM 727 N N . LEU A 1 98 ? 15.241 5.511 -2.731 1.00 94.62 98 LEU A N 1
ATOM 728 C CA . LEU A 1 98 ? 14.441 4.898 -3.789 1.00 94.62 98 LEU A CA 1
ATOM 729 C C . LEU A 1 98 ? 14.082 3.455 -3.456 1.00 94.62 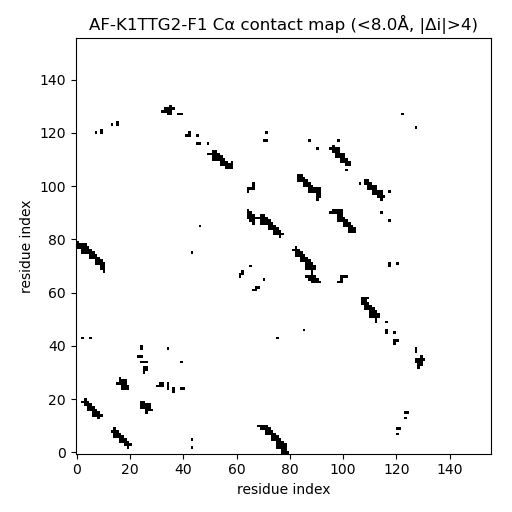98 LEU A C 1
ATOM 731 O O . LEU A 1 98 ? 14.894 2.701 -2.930 1.00 94.62 98 LEU A O 1
ATOM 735 N N . CYS A 1 99 ? 12.861 3.061 -3.803 1.00 96.06 99 CYS A N 1
ATOM 736 C CA . CYS A 1 99 ? 12.483 1.659 -3.931 1.00 96.06 99 CYS A CA 1
AT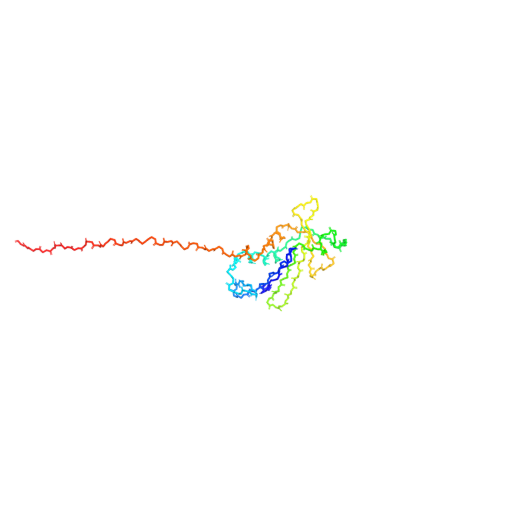OM 737 C C . CYS A 1 99 ? 11.583 1.451 -5.147 1.00 96.06 99 CYS A C 1
ATOM 739 O O . CYS A 1 99 ? 10.988 2.392 -5.690 1.00 96.06 99 CYS A O 1
ATOM 741 N N . TYR A 1 100 ? 11.494 0.197 -5.578 1.00 97.06 100 TYR A N 1
ATOM 742 C CA . TYR A 1 100 ? 10.727 -0.182 -6.755 1.00 97.06 100 TYR A CA 1
ATOM 743 C C . TYR A 1 100 ? 9.295 -0.585 -6.410 1.00 97.06 100 TYR A C 1
ATOM 745 O O . TYR A 1 100 ? 9.030 -1.202 -5.382 1.00 97.06 100 TYR A O 1
ATOM 753 N N . LEU A 1 101 ? 8.360 -0.274 -7.303 1.00 97.62 101 LEU A N 1
ATOM 754 C CA . LEU A 1 101 ? 6.941 -0.573 -7.153 1.00 97.62 101 LEU A CA 1
ATOM 755 C C . LEU A 1 101 ? 6.369 -1.153 -8.448 1.00 97.62 101 LEU A C 1
ATOM 757 O O . LEU A 1 101 ? 6.579 -0.608 -9.531 1.00 97.62 101 LEU A O 1
ATOM 761 N N . ARG A 1 102 ? 5.567 -2.214 -8.336 1.00 97.81 102 ARG A N 1
ATOM 762 C CA . ARG A 1 102 ? 4.671 -2.669 -9.406 1.00 97.81 102 ARG A CA 1
ATOM 763 C C . ARG A 1 102 ? 3.224 -2.612 -8.943 1.00 97.81 102 ARG A C 1
ATOM 765 O O . ARG A 1 102 ? 2.896 -3.063 -7.849 1.00 97.81 102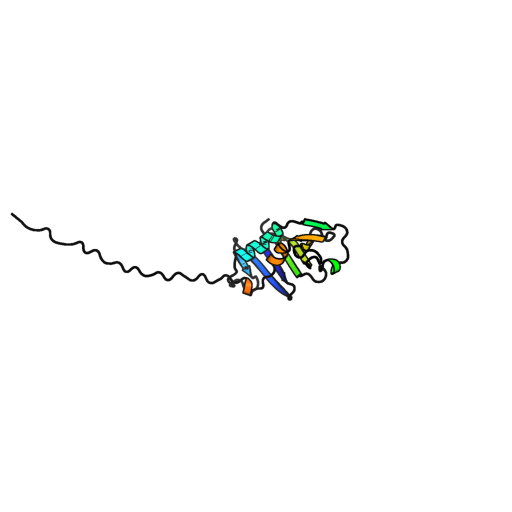 ARG A O 1
ATOM 772 N N . SER A 1 103 ? 2.358 -2.082 -9.802 1.00 97.06 103 SER A N 1
ATOM 773 C CA . SER A 1 103 ? 0.921 -1.974 -9.548 1.00 97.06 103 SER A CA 1
ATOM 774 C C . SER A 1 103 ? 0.126 -2.919 -10.451 1.00 97.06 103 SER A C 1
ATOM 776 O O . SER A 1 103 ? 0.442 -3.050 -11.634 1.00 97.06 103 SER A O 1
ATOM 778 N N . SER A 1 104 ? -0.938 -3.541 -9.935 1.00 96.50 104 SER A N 1
ATOM 779 C CA . SER A 1 104 ? -1.819 -4.419 -10.722 1.00 96.50 104 SER A CA 1
ATOM 780 C C . SER A 1 104 ? -2.530 -3.692 -11.870 1.00 96.50 104 SER A C 1
ATOM 782 O O . SER A 1 104 ? -2.840 -4.320 -12.880 1.00 96.50 104 SER A O 1
ATOM 784 N N . GLY A 1 105 ? -2.713 -2.370 -11.772 1.00 93.12 105 GLY A N 1
ATOM 785 C CA . GLY A 1 105 ? -3.238 -1.539 -12.861 1.00 93.12 105 GLY A CA 1
ATOM 786 C C . GLY A 1 105 ? -2.271 -1.357 -14.042 1.00 93.12 105 GLY A C 1
ATOM 787 O O . GLY A 1 105 ? -2.697 -0.947 -15.119 1.00 93.12 105 GLY A O 1
ATOM 788 N N . ALA A 1 106 ? -0.982 -1.667 -13.863 1.00 93.50 106 ALA A N 1
ATOM 789 C CA . ALA A 1 106 ? 0.066 -1.486 -14.867 1.00 93.50 106 ALA A CA 1
ATOM 790 C C . ALA A 1 106 ? 1.178 -2.545 -14.724 1.00 93.50 106 ALA A C 1
ATOM 792 O O . ALA A 1 106 ? 2.355 -2.222 -14.594 1.00 93.50 106 ALA A O 1
ATOM 793 N N . ALA A 1 107 ? 0.811 -3.831 -14.759 1.00 89.31 107 ALA A N 1
ATOM 794 C CA . ALA A 1 107 ? 1.726 -4.945 -14.469 1.00 89.31 107 ALA A CA 1
ATOM 795 C C . ALA A 1 107 ? 2.980 -5.035 -15.373 1.00 89.31 107 ALA A C 1
ATOM 797 O O . ALA A 1 107 ? 3.955 -5.677 -14.992 1.00 89.31 107 ALA A O 1
ATOM 798 N N . GLY A 1 108 ? 2.969 -4.401 -16.553 1.00 94.25 108 GLY A N 1
ATOM 799 C CA . GLY A 1 108 ? 4.125 -4.307 -17.458 1.00 94.25 108 GLY A CA 1
ATOM 800 C C . GLY A 1 108 ? 5.091 -3.152 -17.163 1.00 94.25 108 GLY A C 1
ATOM 801 O O . GLY A 1 108 ? 6.032 -2.957 -17.923 1.00 94.25 108 GLY A O 1
ATOM 802 N N . VAL A 1 109 ? 4.858 -2.371 -16.104 1.00 97.06 109 VAL A N 1
ATOM 803 C CA . VAL A 1 109 ? 5.680 -1.216 -15.718 1.00 97.06 109 VAL A CA 1
ATOM 804 C C . VAL A 1 109 ? 6.237 -1.431 -14.312 1.00 97.06 109 VAL A C 1
ATOM 806 O O . VAL A 1 109 ? 5.540 -1.919 -13.419 1.00 97.06 109 VAL A O 1
ATOM 809 N N . VAL A 1 110 ? 7.498 -1.055 -14.109 1.00 97.62 110 VAL A N 1
ATOM 810 C CA . VAL A 1 110 ? 8.091 -0.878 -12.776 1.00 97.62 110 VAL A CA 1
ATOM 811 C C . VAL A 1 110 ? 8.275 0.615 -12.538 1.00 97.62 110 VAL A C 1
ATOM 813 O O . VAL A 1 110 ? 8.704 1.340 -13.431 1.00 97.62 110 VAL A O 1
ATOM 816 N N . TYR A 1 111 ? 7.923 1.085 -11.351 1.00 97.00 111 TYR A N 1
ATOM 817 C CA . TYR A 1 111 ? 8.013 2.485 -10.959 1.00 97.00 111 TYR A CA 1
ATOM 818 C C . TYR A 1 111 ? 9.067 2.663 -9.875 1.00 97.00 111 TYR A C 1
ATOM 820 O O . TYR A 1 111 ? 9.199 1.813 -9.000 1.00 97.00 111 TYR A O 1
ATOM 828 N N . GLU A 1 112 ? 9.758 3.795 -9.895 1.00 96.19 112 GLU A N 1
ATOM 829 C CA . GLU A 1 112 ? 10.589 4.244 -8.778 1.00 96.19 112 GLU A CA 1
ATOM 830 C C . GLU A 1 112 ? 9.761 5.179 -7.895 1.00 96.19 112 GLU A C 1
ATOM 832 O O . GLU A 1 112 ? 9.149 6.137 -8.383 1.00 96.19 112 GLU A O 1
ATOM 837 N N . VAL A 1 113 ? 9.728 4.911 -6.592 1.00 96.94 113 VAL A N 1
ATOM 838 C CA . VAL A 1 113 ? 9.000 5.702 -5.586 1.00 96.94 113 VAL A CA 1
ATOM 839 C C . VAL A 1 113 ? 9.920 6.041 -4.409 1.00 96.94 113 VAL A C 1
ATOM 841 O O . VAL A 1 113 ? 11.012 5.489 -4.287 1.00 96.94 113 VAL A O 1
ATOM 844 N N . SER A 1 114 ? 9.516 6.988 -3.553 1.00 95.69 114 SER A N 1
ATOM 845 C CA . SER A 1 114 ? 10.271 7.266 -2.318 1.00 95.69 114 SER A CA 1
ATOM 846 C C . SER A 1 114 ? 10.192 6.077 -1.364 1.00 95.69 114 SER A C 1
ATOM 848 O O . SER A 1 114 ? 9.110 5.508 -1.195 1.00 95.69 114 SER A O 1
ATOM 850 N N . THR A 1 115 ? 11.280 5.765 -0.661 1.00 95.06 115 THR A N 1
ATOM 851 C CA . THR A 1 115 ? 11.259 4.763 0.417 1.00 95.06 115 THR A CA 1
ATOM 852 C C . THR A 1 115 ? 10.345 5.157 1.571 1.00 95.06 115 THR A C 1
ATOM 854 O O . THR A 1 115 ? 9.829 4.271 2.242 1.00 95.06 115 THR A O 1
ATOM 857 N N . ASP A 1 116 ? 10.000 6.441 1.724 1.00 95.00 116 ASP A N 1
ATOM 858 C CA . ASP A 1 116 ? 8.923 6.900 2.618 1.00 95.00 116 ASP A CA 1
ATOM 859 C C . ASP A 1 116 ? 7.590 6.175 2.374 1.00 95.00 116 ASP A C 1
ATOM 861 O O . ASP A 1 116 ? 6.841 5.921 3.318 1.00 95.00 116 ASP A O 1
ATOM 865 N N . ALA A 1 117 ? 7.292 5.833 1.114 1.00 94.94 117 ALA A N 1
ATOM 866 C CA . ALA A 1 117 ? 6.071 5.123 0.758 1.00 94.94 117 ALA A CA 1
ATOM 867 C C . ALA A 1 117 ? 6.113 3.665 1.233 1.00 94.94 117 ALA A C 1
ATOM 869 O O . ALA A 1 117 ? 5.123 3.182 1.765 1.00 94.94 117 ALA A O 1
ATOM 870 N N . LEU A 1 118 ? 7.257 2.984 1.107 1.00 94.75 118 LEU A N 1
ATOM 871 C CA . LEU A 1 118 ? 7.459 1.644 1.670 1.00 94.75 118 LEU A CA 1
ATOM 872 C C . LEU A 1 118 ? 7.451 1.681 3.210 1.00 94.75 118 LEU A C 1
ATOM 874 O O . LEU A 1 118 ? 6.779 0.872 3.846 1.00 94.75 118 LEU A O 1
ATOM 878 N N . ASN A 1 119 ? 8.135 2.658 3.808 1.00 93.75 119 ASN A N 1
ATOM 879 C CA . ASN A 1 119 ? 8.241 2.837 5.257 1.00 93.75 119 ASN A CA 1
ATOM 880 C C . ASN A 1 119 ? 6.880 3.091 5.925 1.00 93.75 119 ASN A C 1
ATOM 882 O O . ASN A 1 119 ? 6.699 2.732 7.085 1.00 93.75 119 ASN A O 1
ATOM 886 N N . ALA A 1 120 ? 5.897 3.642 5.203 1.00 95.00 120 ALA A N 1
ATOM 887 C CA . ALA A 1 120 ? 4.525 3.759 5.697 1.00 95.00 120 ALA A CA 1
ATOM 888 C C . ALA A 1 120 ? 3.889 2.399 6.046 1.00 95.00 120 ALA A C 1
ATOM 890 O O . ALA A 1 120 ? 2.993 2.360 6.880 1.00 95.00 120 ALA A O 1
ATOM 891 N N . PHE A 1 121 ? 4.360 1.294 5.457 1.00 94.38 121 PHE A N 1
ATOM 892 C CA . PHE A 1 121 ? 3.853 -0.065 5.686 1.00 94.38 121 PHE A CA 1
ATOM 893 C C . PHE A 1 121 ? 4.758 -0.913 6.594 1.00 94.38 121 PHE A C 1
ATOM 895 O O . PHE A 1 121 ? 4.479 -2.091 6.801 1.00 94.38 121 PHE A O 1
ATOM 902 N N . ALA A 1 122 ? 5.819 -0.333 7.163 1.00 91.12 122 ALA A N 1
ATOM 903 C CA . ALA A 1 122 ? 6.780 -1.019 8.031 1.00 91.12 122 ALA A CA 1
ATOM 904 C C . ALA A 1 122 ? 6.297 -1.149 9.496 1.00 91.12 122 ALA A C 1
ATOM 906 O O . ALA A 1 122 ? 7.078 -0.978 10.431 1.00 91.12 122 ALA A O 1
ATOM 907 N N . TYR A 1 123 ? 5.011 -1.454 9.691 1.00 91.44 123 TYR A N 1
ATOM 908 C CA . TYR A 1 123 ? 4.372 -1.623 10.999 1.00 91.44 123 TYR A CA 1
ATOM 909 C C . TYR A 1 123 ? 3.834 -3.051 11.154 1.00 91.44 123 TYR A C 1
ATOM 911 O O . TYR A 1 123 ? 3.243 -3.602 10.224 1.00 91.44 123 TYR A O 1
ATOM 919 N N . ASP A 1 124 ? 4.015 -3.644 12.335 1.00 92.06 124 ASP A N 1
ATOM 920 C CA . ASP A 1 124 ? 3.301 -4.857 12.745 1.00 92.06 124 ASP A CA 1
ATOM 921 C C . ASP A 1 124 ? 2.032 -4.508 13.547 1.00 92.06 124 ASP A C 1
ATOM 923 O O . ASP A 1 124 ? 1.717 -3.335 13.742 1.00 92.06 124 ASP A O 1
ATOM 927 N N . LYS A 1 125 ? 1.276 -5.520 14.000 1.00 92.88 125 LYS A N 1
ATOM 928 C CA . LYS A 1 125 ? 0.038 -5.290 14.765 1.00 92.88 125 LYS A CA 1
ATOM 929 C C . LYS A 1 125 ? 0.286 -4.463 16.033 1.00 92.88 125 LYS A C 1
ATOM 931 O O . LYS A 1 125 ? -0.482 -3.545 16.285 1.00 92.88 125 LYS A O 1
ATOM 936 N N . ALA A 1 126 ? 1.345 -4.764 16.788 1.00 92.44 126 ALA A N 1
ATOM 937 C CA . ALA A 1 126 ? 1.632 -4.119 18.069 1.00 92.44 126 ALA A CA 1
ATOM 938 C C . ALA A 1 126 ? 2.084 -2.662 17.890 1.00 92.44 126 ALA A C 1
ATOM 940 O O . ALA A 1 126 ? 1.697 -1.789 18.659 1.00 92.44 126 ALA A O 1
ATOM 941 N N . ALA A 1 127 ? 2.843 -2.372 16.830 1.00 92.25 127 ALA A N 1
ATOM 942 C CA . ALA A 1 127 ? 3.235 -1.009 16.473 1.00 92.25 127 ALA A CA 1
ATOM 943 C C . ALA A 1 127 ? 2.069 -0.135 15.955 1.00 92.25 127 ALA A C 1
ATOM 945 O O . ALA A 1 127 ? 2.264 1.059 15.722 1.00 92.25 127 ALA A O 1
ATOM 946 N N . LEU A 1 128 ? 0.880 -0.716 15.7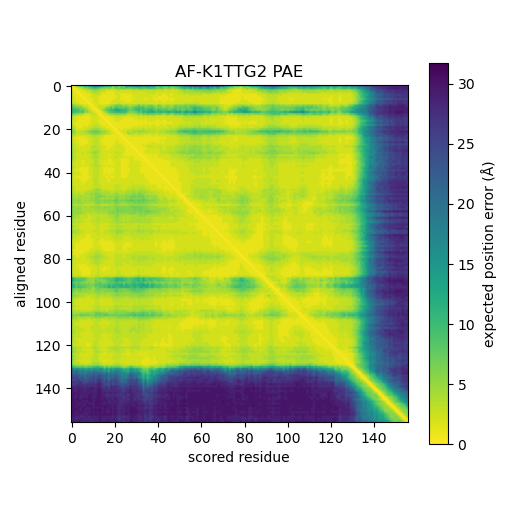51 1.00 94.75 128 LEU A N 1
ATOM 947 C CA . LEU A 1 128 ? -0.352 -0.014 15.382 1.00 94.75 128 LEU A CA 1
ATOM 948 C C . LEU A 1 128 ? -1.329 0.162 16.550 1.00 94.75 128 LEU A C 1
ATOM 950 O O . LEU A 1 128 ? -2.415 0.697 16.326 1.00 94.75 128 LEU A O 1
ATOM 954 N N . GLU A 1 129 ? -0.986 -0.257 17.770 1.00 95.50 129 GLU A N 1
ATOM 955 C CA . GLU A 1 129 ? -1.790 0.069 18.951 1.00 95.50 129 GLU A CA 1
ATOM 956 C C . GLU A 1 129 ? -1.778 1.590 19.182 1.00 95.50 129 GLU A C 1
ATOM 958 O O . GLU A 1 129 ? -0.747 2.254 19.047 1.00 95.50 129 GLU A O 1
ATOM 963 N N . ALA A 1 130 ? -2.936 2.172 19.483 1.00 93.62 130 ALA A N 1
ATOM 964 C CA . ALA A 1 130 ? -3.004 3.547 19.955 1.00 93.62 130 ALA A CA 1
ATOM 965 C C . ALA A 1 130 ? -2.469 3.609 21.390 1.00 93.62 130 ALA A C 1
ATOM 967 O O . ALA A 1 130 ? -2.815 2.766 22.220 1.00 93.62 130 ALA A O 1
ATOM 968 N N . GLU A 1 131 ? -1.648 4.617 21.688 1.00 85.25 131 GLU A N 1
ATOM 969 C CA . GLU A 1 131 ? -1.194 4.853 23.057 1.00 85.25 131 GLU A CA 1
ATOM 970 C C . GLU A 1 131 ? -2.399 5.165 23.960 1.00 85.25 131 GLU A C 1
ATOM 972 O O . GLU A 1 131 ? -3.341 5.855 23.560 1.00 85.25 131 GLU A O 1
ATOM 977 N N . GLU A 1 132 ? -2.383 4.634 25.184 1.00 74.44 132 GLU A N 1
ATOM 978 C CA . GLU A 1 132 ? -3.402 4.941 26.184 1.00 74.44 132 GLU A CA 1
ATOM 979 C C . GLU A 1 132 ? -3.195 6.387 26.657 1.00 74.44 132 GLU A C 1
ATOM 981 O O . GLU A 1 132 ? -2.318 6.670 27.474 1.00 74.44 132 GLU A O 1
ATOM 986 N N . GLU A 1 133 ? -3.988 7.312 26.104 1.00 60.56 133 GLU A N 1
ATOM 987 C CA . GLU A 1 133 ? -4.055 8.712 26.534 1.00 60.56 133 GLU A CA 1
ATOM 988 C C . GLU A 1 133 ? -4.288 8.766 28.048 1.00 60.56 133 GLU A C 1
ATOM 990 O O . GLU A 1 133 ? -5.391 8.506 28.538 1.00 60.56 133 GLU A O 1
ATOM 995 N N . ALA A 1 134 ? -3.231 9.089 28.797 1.00 54.19 134 ALA A N 1
ATOM 996 C CA . ALA A 1 134 ? -3.272 9.128 30.248 1.00 54.19 134 ALA A CA 1
ATOM 997 C C . ALA A 1 134 ? -4.305 10.168 30.697 1.00 54.19 134 ALA A C 1
ATOM 999 O O . ALA A 1 134 ? -4.071 11.375 30.600 1.00 54.19 134 ALA A O 1
ATOM 1000 N N . THR A 1 135 ? -5.452 9.698 31.200 1.00 58.12 135 THR A N 1
ATOM 1001 C CA . THR A 1 135 ? -6.525 10.569 31.684 1.00 58.12 135 THR A CA 1
ATOM 1002 C C . THR A 1 135 ? -5.952 11.546 32.710 1.00 58.12 135 THR A C 1
ATOM 1004 O O . THR A 1 135 ? -5.450 11.084 33.741 1.00 58.12 135 THR A O 1
ATOM 1007 N N . PRO A 1 136 ? -6.005 12.871 32.472 1.00 53.91 136 PRO A N 1
ATOM 1008 C CA . PRO A 1 136 ? -5.467 13.827 33.421 1.00 53.91 136 PRO A CA 1
ATOM 1009 C C . PRO A 1 136 ? -6.255 13.715 34.723 1.00 53.91 136 PRO A C 1
ATOM 1011 O O . PRO A 1 136 ? -7.472 13.909 34.738 1.00 53.91 136 PRO A O 1
ATOM 1014 N N . GLU A 1 137 ? -5.555 13.389 35.810 1.00 60.34 137 GLU A N 1
ATOM 1015 C CA . GLU A 1 137 ? -6.133 13.342 37.148 1.00 60.34 137 GLU A CA 1
ATOM 1016 C C . GLU A 1 137 ? -6.708 14.728 37.460 1.00 60.34 137 GLU A C 1
ATOM 1018 O O . GLU A 1 137 ? -5.974 15.710 37.607 1.00 60.34 137 GLU A O 1
ATOM 1023 N N . THR A 1 138 ? -8.039 14.835 37.485 1.00 57.62 138 THR A N 1
ATOM 1024 C CA . THR A 1 138 ? -8.721 16.090 37.790 1.00 57.62 138 THR A CA 1
ATOM 1025 C C . THR A 1 138 ? -8.456 16.431 39.245 1.00 57.62 138 THR A C 1
ATOM 1027 O O . THR A 1 138 ? -9.140 15.923 40.133 1.00 57.62 138 THR A O 1
ATOM 1030 N N . ALA A 1 139 ? -7.457 17.284 39.475 1.00 55.72 139 ALA A N 1
ATOM 1031 C CA . ALA A 1 139 ? -7.175 17.856 40.779 1.00 55.72 139 ALA A CA 1
ATOM 1032 C C . ALA A 1 139 ? -8.441 18.554 41.292 1.00 55.72 139 ALA A C 1
ATOM 1034 O O . ALA A 1 139 ? -8.844 19.598 40.774 1.00 55.72 139 ALA A O 1
ATOM 1035 N N . A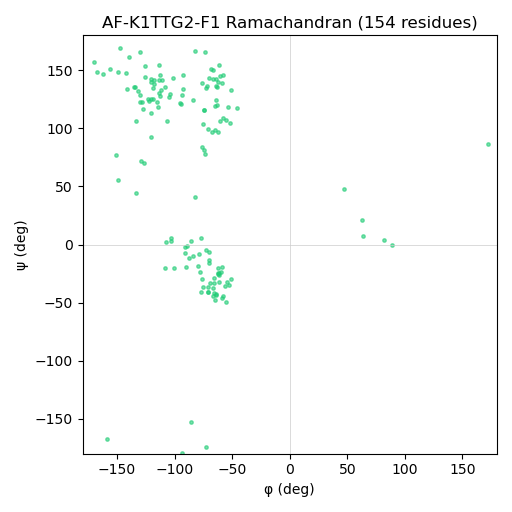SP A 1 140 ? -9.076 17.923 42.277 1.00 55.56 140 ASP A N 1
ATOM 1036 C CA . ASP A 1 140 ? -10.321 18.369 42.886 1.00 55.56 140 ASP A CA 1
ATOM 1037 C C . ASP A 1 140 ? -10.079 19.707 43.594 1.00 55.56 140 ASP A C 1
ATOM 1039 O O . ASP A 1 140 ? -9.528 19.771 44.697 1.00 55.56 140 ASP A O 1
ATOM 1043 N N . VAL A 1 141 ? -10.433 20.802 42.917 1.00 57.41 141 VAL A N 1
ATOM 1044 C CA . VAL A 1 141 ? -10.423 22.148 43.491 1.00 57.41 141 VAL A CA 1
ATOM 1045 C C . VAL A 1 141 ? -11.603 22.271 44.444 1.00 57.41 141 VAL A C 1
ATOM 1047 O O . VAL A 1 141 ? -12.639 22.847 44.112 1.00 57.41 141 VAL A O 1
ATOM 1050 N N . ALA A 1 142 ? -11.421 21.698 45.635 1.00 57.09 142 ALA A N 1
ATOM 1051 C CA . ALA A 1 142 ? -12.351 21.789 46.745 1.00 57.09 142 ALA A CA 1
ATOM 1052 C C . ALA A 1 142 ? -12.807 23.245 46.914 1.00 57.09 142 ALA A C 1
ATOM 1054 O O . ALA A 1 142 ? -11.999 24.144 47.160 1.00 57.09 142 ALA A O 1
ATOM 1055 N N . ALA A 1 143 ? -14.107 23.470 46.732 1.00 55.50 143 ALA A N 1
ATOM 1056 C CA . ALA A 1 143 ? -14.694 24.790 46.849 1.00 55.50 143 ALA A CA 1
ATOM 1057 C C . ALA A 1 143 ? -14.571 25.277 48.298 1.00 55.50 143 ALA A C 1
ATOM 1059 O O . ALA A 1 143 ? -15.129 24.665 49.208 1.00 55.50 143 ALA A O 1
ATOM 1060 N N . GLU A 1 144 ? -13.867 26.388 48.513 1.00 57.19 144 GLU A N 1
ATOM 1061 C CA . GLU A 1 144 ? -13.959 27.105 49.782 1.00 57.19 144 GLU A CA 1
ATOM 1062 C C . GLU A 1 144 ? -15.301 27.854 49.816 1.00 57.19 144 GLU A C 1
ATOM 1064 O O . GLU A 1 144 ? -15.571 28.716 48.975 1.00 57.19 144 GLU A O 1
ATOM 1069 N N . ASP A 1 145 ? -16.168 27.464 50.755 1.00 62.59 145 ASP A N 1
ATOM 1070 C CA .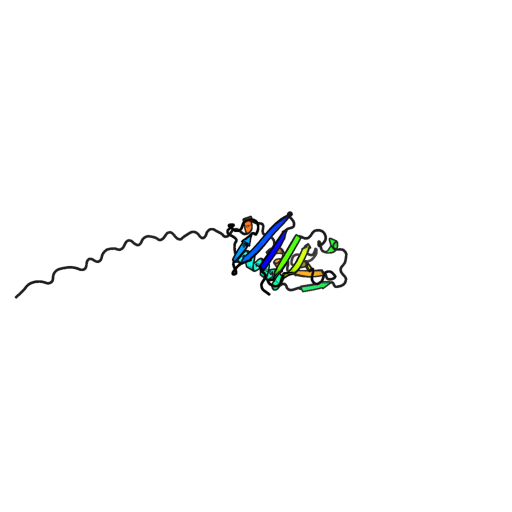 ASP A 1 145 ? -17.543 27.960 50.870 1.00 62.59 145 ASP A CA 1
ATOM 1071 C C . ASP A 1 145 ? -17.626 29.494 51.041 1.00 62.59 145 ASP A C 1
ATOM 1073 O O . ASP A 1 145 ? -16.801 30.107 51.731 1.00 62.59 145 ASP A O 1
ATOM 1077 N N . PRO A 1 146 ? -18.665 30.148 50.486 1.00 62.69 146 PRO A N 1
ATOM 1078 C CA . PRO A 1 146 ? -18.832 31.592 50.588 1.00 62.69 146 PRO A CA 1
ATOM 1079 C C . PRO A 1 146 ? -19.320 32.010 51.985 1.00 62.69 146 PRO A C 1
ATOM 1081 O O . PRO A 1 146 ? -20.510 31.937 52.298 1.00 62.69 146 PRO A O 1
ATOM 1084 N N . VAL A 1 147 ? -18.424 32.550 52.816 1.00 56.75 147 VAL A N 1
ATOM 1085 C CA . VAL A 1 147 ? -18.803 33.201 54.086 1.00 56.75 147 VAL A CA 1
ATOM 1086 C C . VAL A 1 147 ? -19.396 34.588 53.800 1.00 56.75 147 VAL A C 1
ATOM 1088 O O . VAL A 1 147 ? -18.703 35.604 53.824 1.00 56.75 147 VAL A O 1
ATOM 1091 N N . GLY A 1 148 ? -20.693 34.612 53.482 1.00 57.59 148 GLY A N 1
ATOM 1092 C CA . GLY A 1 148 ? -21.431 35.790 53.007 1.00 57.59 148 GLY A CA 1
ATOM 1093 C C . GLY A 1 148 ? -22.782 36.027 53.692 1.00 57.59 148 GLY A C 1
ATOM 1094 O O . GLY A 1 148 ? -23.762 36.296 53.007 1.00 57.59 148 GLY A O 1
ATOM 1095 N N . ASN A 1 149 ? -22.841 35.902 55.020 1.00 49.50 149 ASN A N 1
ATOM 1096 C CA . ASN A 1 149 ? -23.919 36.365 55.913 1.00 49.50 149 ASN A CA 1
ATOM 1097 C C . ASN A 1 149 ? -23.313 36.403 57.339 1.00 49.50 149 ASN A C 1
ATOM 1099 O O . ASN A 1 149 ? -22.443 35.584 57.623 1.00 49.50 149 ASN A O 1
ATOM 1103 N N . ASP A 1 150 ? -23.633 37.277 58.291 1.00 52.03 150 ASP A N 1
ATOM 1104 C CA . ASP A 1 150 ? -24.753 38.198 58.515 1.00 52.03 150 ASP A CA 1
ATOM 1105 C C . ASP A 1 150 ? -24.251 39.326 59.451 1.00 52.03 150 ASP A C 1
ATOM 1107 O O . ASP A 1 150 ? -23.340 39.072 60.244 1.00 52.03 150 ASP A O 1
ATOM 1111 N N . ASN A 1 151 ? -24.810 40.541 59.363 1.00 48.91 151 ASN A N 1
ATOM 1112 C CA . ASN A 1 151 ? -25.448 41.249 60.492 1.00 48.91 151 ASN A CA 1
ATOM 1113 C C . ASN A 1 151 ? -25.822 42.695 60.092 1.00 48.91 151 ASN A C 1
ATOM 1115 O O . ASN A 1 151 ? -25.070 43.640 60.348 1.00 48.91 151 ASN A O 1
ATOM 1119 N N . THR A 1 152 ? -27.008 42.880 59.503 1.00 61.22 152 THR A N 1
ATOM 1120 C CA . THR A 1 152 ? -27.669 44.199 59.384 1.00 61.22 152 THR A CA 1
ATOM 1121 C C . THR A 1 152 ? -29.039 44.187 60.064 1.00 61.22 152 THR A C 1
ATOM 1123 O O . THR A 1 152 ? -30.024 43.836 59.422 1.00 61.22 152 THR A O 1
ATOM 1126 N N . VAL A 1 153 ? -29.051 44.578 61.342 1.00 56.62 153 VAL A N 1
ATOM 1127 C CA . VAL A 1 153 ? -30.165 44.931 62.263 1.00 56.62 153 VAL A CA 1
ATOM 1128 C C . VAL A 1 153 ? -29.498 45.548 63.520 1.00 56.62 153 VAL A C 1
ATOM 1130 O O . VAL A 1 153 ? -28.335 45.215 63.766 1.00 56.62 153 VAL A O 1
ATOM 1133 N N . ASP A 1 154 ? -30.049 46.373 64.420 1.00 54.91 154 ASP A N 1
ATOM 1134 C CA . ASP A 1 154 ? -31.239 47.251 64.577 1.00 54.91 154 ASP A CA 1
ATOM 1135 C C . ASP A 1 154 ? -30.922 48.104 65.851 1.00 54.91 154 ASP A C 1
ATOM 1137 O O . ASP A 1 154 ? -30.253 47.579 66.747 1.00 54.91 154 ASP A O 1
ATOM 1141 N N . ASP A 1 155 ? -31.317 49.362 66.096 1.00 55.25 155 ASP A N 1
ATOM 1142 C CA . ASP A 1 155 ? -31.916 50.468 65.313 1.00 55.25 155 ASP A CA 1
ATOM 1143 C C . ASP A 1 155 ? -31.606 51.813 66.073 1.00 55.25 155 ASP A C 1
ATOM 1145 O O . ASP A 1 155 ? -30.755 51.797 66.965 1.00 55.25 155 ASP A O 1
ATOM 1149 N N . GLU A 1 156 ? -32.257 52.937 65.716 1.00 49.03 156 GLU A N 1
ATOM 1150 C CA . GLU A 1 156 ? -32.376 54.286 66.372 1.00 49.03 156 GLU A CA 1
ATOM 1151 C C . GLU A 1 156 ? -31.519 54.677 67.614 1.00 49.03 156 GLU A C 1
ATOM 1153 O O . GLU A 1 156 ? -31.774 54.196 68.745 1.00 49.03 156 GLU A O 1
#

InterPro domains:
  IPR025641 Domain of unknown function DUF4340 [PF14238] (25-141)

Organism: NCBI:txid408170